Protein AF-A0A7W0GFX8-F1 (afdb_monomer_lite)

Sequence (66 aa):
VGTNPTFSGAERRVEAFVLDFDEDLYGEHVGVDFVHRLRPMLHFDSVDELTQEMARDVERTRELLG

Secondary structure (DSSP, 8-state):
-B--GGGT--S-B-----TT--S--TT-----------------SSHHHHHHHHHHHHHHHHHHH-

pLDDT: mean 91.46, std 8.11, range [65.44, 97.94]

Radius of gyration: 13.21 Å; chains: 1; bounding box: 34×22×30 Å

Structure (mmCIF, N/CA/C/O backbone):
data_AF-A0A7W0GFX8-F1
#
_entry.id   AF-A0A7W0GFX8-F1
#
loop_
_atom_site.group_PDB
_atom_site.id
_atom_site.type_symbol
_atom_site.label_atom_id
_atom_site.label_alt_id
_atom_site.label_comp_id
_atom_site.label_asym_id
_a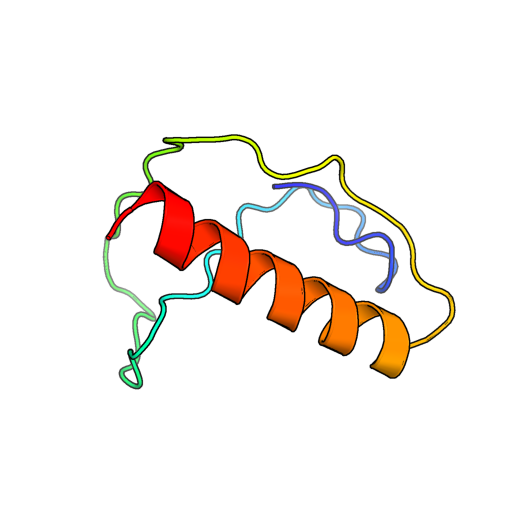tom_site.label_entity_id
_atom_site.label_seq_id
_atom_site.pdbx_PDB_ins_code
_atom_site.Cartn_x
_atom_site.Cartn_y
_atom_site.Cartn_z
_atom_site.occupancy
_atom_site.B_iso_or_equiv
_atom_site.auth_seq_id
_atom_site.auth_comp_id
_atom_site.auth_asym_id
_atom_site.auth_atom_id
_atom_site.pdbx_PDB_model_num
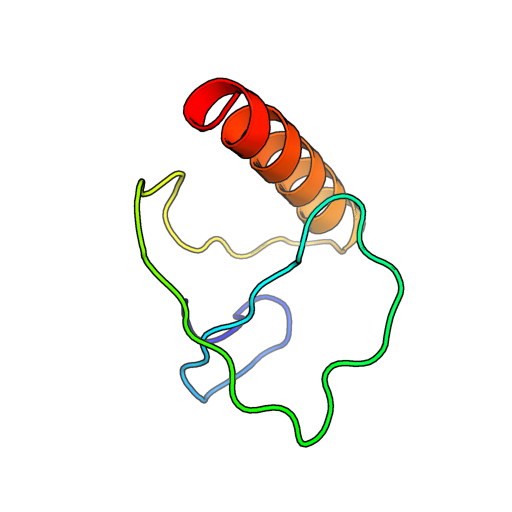ATOM 1 N N . VAL A 1 1 ? 0.030 2.007 -5.974 1.00 85.44 1 VAL A N 1
ATOM 2 C CA . VAL A 1 1 ? -0.421 2.106 -7.388 1.00 85.44 1 VAL A CA 1
ATOM 3 C C . VAL A 1 1 ? 0.737 1.825 -8.324 1.00 85.44 1 VAL A C 1
ATOM 5 O O . VAL A 1 1 ? 1.719 2.558 -8.289 1.00 85.44 1 VAL A O 1
ATOM 8 N N . GLY A 1 2 ? 0.641 0.791 -9.152 1.00 86.06 2 GLY A N 1
ATOM 9 C CA . GLY A 1 2 ? 1.672 0.466 -10.140 1.00 86.06 2 GLY A CA 1
ATOM 10 C C . GLY A 1 2 ? 1.585 -0.985 -10.588 1.00 86.06 2 GLY A C 1
ATOM 11 O O . GLY A 1 2 ? 0.516 -1.570 -10.502 1.00 86.06 2 GLY A O 1
ATOM 12 N N . THR A 1 3 ? 2.675 -1.543 -11.103 1.00 83.50 3 THR A N 1
ATOM 13 C CA . THR A 1 3 ? 2.666 -2.839 -11.806 1.00 83.50 3 THR A CA 1
ATOM 14 C C . THR A 1 3 ? 3.204 -4.001 -10.978 1.00 83.50 3 THR A C 1
ATOM 16 O O . THR A 1 3 ? 3.343 -5.093 -11.500 1.00 83.50 3 THR A O 1
ATOM 19 N N . ASN A 1 4 ? 3.519 -3.787 -9.700 1.00 78.25 4 ASN A N 1
ATOM 20 C CA . ASN A 1 4 ? 4.145 -4.786 -8.833 1.00 78.25 4 ASN A CA 1
ATOM 21 C C . ASN A 1 4 ? 5.421 -5.429 -9.448 1.00 78.25 4 ASN A C 1
ATOM 23 O O . ASN A 1 4 ? 5.457 -6.629 -9.737 1.00 78.25 4 ASN A O 1
ATOM 27 N N . PRO A 1 5 ? 6.481 -4.630 -9.690 1.00 74.00 5 PRO A N 1
ATOM 28 C CA . PRO A 1 5 ? 7.669 -5.064 -10.426 1.00 74.00 5 PRO A CA 1
ATOM 29 C C . PRO A 1 5 ? 8.440 -6.186 -9.723 1.00 74.00 5 PRO A C 1
ATOM 31 O O . PRO A 1 5 ? 9.083 -6.983 -10.397 1.00 74.00 5 PRO A O 1
ATOM 34 N N . THR A 1 6 ? 8.363 -6.284 -8.392 1.00 74.56 6 THR A N 1
ATOM 35 C CA . THR A 1 6 ? 8.993 -7.363 -7.610 1.00 74.56 6 THR A CA 1
ATOM 36 C C . THR A 1 6 ? 8.436 -8.745 -7.969 1.00 74.56 6 THR A C 1
ATOM 38 O O . THR A 1 6 ? 9.165 -9.728 -7.916 1.00 74.56 6 THR A O 1
ATOM 41 N N . PHE A 1 7 ? 7.183 -8.828 -8.429 1.00 75.69 7 PHE A N 1
ATOM 42 C CA . PHE A 1 7 ? 6.537 -10.084 -8.831 1.00 75.69 7 PHE A CA 1
ATOM 43 C C . PHE A 1 7 ? 6.273 -10.165 -10.342 1.00 75.69 7 PHE A C 1
ATOM 45 O O . PHE A 1 7 ? 5.405 -10.914 -10.782 1.00 75.69 7 PHE A O 1
ATOM 52 N N . SER A 1 8 ? 7.022 -9.405 -11.154 1.00 71.50 8 SER A N 1
ATOM 53 C CA . SER A 1 8 ? 6.889 -9.392 -12.623 1.00 71.50 8 SER A CA 1
ATOM 54 C C . SER A 1 8 ? 5.483 -9.043 -13.136 1.00 71.50 8 SER A C 1
ATOM 56 O O . SER A 1 8 ? 5.086 -9.474 -14.220 1.00 71.50 8 SER A O 1
ATOM 58 N N . GLY A 1 9 ? 4.708 -8.260 -12.382 1.00 67.19 9 GLY A N 1
ATOM 59 C CA . GLY A 1 9 ? 3.392 -7.831 -12.841 1.00 67.19 9 GLY A CA 1
ATOM 60 C C . GLY A 1 9 ? 3.492 -6.889 -14.050 1.00 67.19 9 GLY A C 1
ATOM 61 O O . GLY A 1 9 ? 4.339 -5.995 -14.113 1.00 67.19 9 GLY A O 1
ATOM 62 N N . ALA A 1 10 ? 2.622 -7.108 -15.039 1.00 65.44 10 ALA A N 1
ATOM 63 C CA . ALA A 1 10 ? 2.550 -6.301 -16.262 1.00 65.44 10 ALA A CA 1
ATOM 64 C C . ALA A 1 10 ? 1.395 -5.283 -16.235 1.00 65.44 10 ALA A C 1
ATOM 66 O O . ALA A 1 10 ? 1.424 -4.270 -16.933 1.00 65.44 10 ALA A O 1
ATOM 67 N N . GLU A 1 11 ? 0.379 -5.532 -15.409 1.00 81.75 11 GLU A N 1
ATOM 68 C CA . GLU A 1 11 ? -0.829 -4.716 -15.335 1.00 81.75 11 GLU A CA 1
ATOM 69 C C . GLU A 1 11 ? -0.751 -3.720 -14.185 1.00 81.75 11 GLU A C 1
ATOM 71 O O . GLU A 1 11 ? -0.329 -4.048 -13.076 1.00 81.75 11 GLU A O 1
ATOM 76 N N . ARG A 1 12 ? -1.193 -2.486 -14.436 1.00 85.00 12 ARG A N 1
ATOM 77 C CA . ARG A 1 12 ? -1.264 -1.460 -13.397 1.00 85.00 12 ARG A CA 1
ATOM 78 C C . ARG A 1 12 ? -2.446 -1.737 -12.470 1.00 85.00 12 ARG A C 1
ATOM 80 O O . ARG A 1 12 ? -3.580 -1.814 -12.929 1.00 85.00 12 ARG A O 1
ATOM 87 N N . ARG A 1 13 ? -2.178 -1.795 -11.168 1.00 88.88 13 ARG A N 1
ATOM 88 C CA . ARG A 1 13 ? -3.158 -2.053 -10.111 1.00 88.88 13 ARG A CA 1
ATOM 89 C C . ARG A 1 13 ? -3.111 -0.989 -9.020 1.00 88.88 13 ARG A C 1
ATOM 91 O O . ARG A 1 13 ? -2.086 -0.329 -8.786 1.00 88.88 13 ARG A O 1
ATOM 98 N N . VAL A 1 14 ? -4.249 -0.829 -8.357 1.00 91.12 14 VAL A N 1
ATOM 99 C CA . VAL A 1 14 ? -4.374 -0.150 -7.068 1.00 91.12 14 VAL A CA 1
ATOM 100 C C . VAL A 1 14 ? -4.649 -1.247 -6.051 1.00 91.12 14 VAL A C 1
ATOM 102 O O . VAL A 1 14 ? -5.657 -1.933 -6.150 1.00 91.12 14 VAL A O 1
ATOM 105 N N . GLU A 1 15 ? -3.723 -1.428 -5.120 1.00 91.81 15 GLU A N 1
ATOM 106 C CA . GLU A 1 15 ? -3.840 -2.370 -4.009 1.00 91.81 15 GLU A CA 1
ATOM 107 C C . GLU A 1 15 ? -3.791 -1.536 -2.730 1.00 91.81 15 GLU A C 1
ATOM 109 O O . GLU A 1 15 ? -2.936 -0.651 -2.606 1.00 91.81 15 GLU A O 1
ATOM 114 N N . ALA A 1 16 ? -4.745 -1.772 -1.832 1.00 94.00 16 ALA A N 1
ATOM 115 C CA . ALA A 1 16 ? -4.875 -1.064 -0.569 1.00 94.00 16 ALA A CA 1
ATOM 116 C C . ALA A 1 16 ? -4.770 -2.076 0.573 1.00 94.00 16 ALA A C 1
ATOM 118 O O . ALA A 1 16 ? -5.565 -3.006 0.659 1.00 94.00 16 ALA A O 1
ATOM 119 N N . PHE A 1 17 ? -3.772 -1.889 1.433 1.00 95.25 17 PHE A N 1
ATOM 120 C CA . PHE A 1 17 ? -3.662 -2.601 2.699 1.00 95.25 17 PHE A CA 1
ATOM 121 C C . PHE A 1 17 ? -4.378 -1.767 3.763 1.00 95.25 17 PHE A C 1
ATOM 123 O O . PHE A 1 17 ? -3.951 -0.648 4.047 1.00 95.25 17 PHE A O 1
ATOM 130 N N . VAL A 1 18 ? -5.492 -2.274 4.293 1.00 95.50 18 VAL A N 1
ATOM 131 C CA . VAL A 1 18 ? -6.272 -1.587 5.330 1.00 95.50 18 VAL A CA 1
ATOM 132 C C . VAL A 1 18 ? -5.623 -1.874 6.683 1.00 95.50 18 VAL A C 1
ATOM 134 O O . VAL A 1 18 ? -5.482 -3.029 7.075 1.00 95.50 18 VAL A O 1
ATOM 137 N N . LEU A 1 19 ? -5.173 -0.825 7.374 1.00 95.50 19 LEU A N 1
ATOM 138 C CA . LEU A 1 19 ? -4.499 -0.957 8.666 1.00 95.50 19 LEU A CA 1
ATOM 139 C C . LEU A 1 19 ? -5.506 -1.406 9.735 1.00 95.50 19 LEU A C 1
ATOM 141 O O . LEU A 1 19 ? -6.623 -0.900 9.773 1.00 95.50 19 LEU A O 1
ATOM 145 N N . ASP A 1 20 ? -5.075 -2.311 10.619 1.00 95.19 20 ASP A N 1
ATOM 146 C CA . ASP A 1 20 ? -5.845 -2.796 11.779 1.00 95.19 20 ASP A CA 1
ATOM 147 C C . ASP A 1 20 ? -7.211 -3.419 11.435 1.00 95.19 20 ASP A C 1
ATOM 149 O O . ASP A 1 20 ? -8.134 -3.392 12.246 1.00 95.19 20 ASP A O 1
ATOM 153 N N . PHE A 1 21 ? -7.335 -3.987 10.234 1.00 96.12 21 PHE A N 1
ATOM 154 C CA . PHE A 1 21 ? -8.564 -4.584 9.719 1.00 96.12 21 PHE A CA 1
ATOM 155 C C . PHE A 1 21 ? -8.327 -6.042 9.310 1.00 96.12 21 PHE A C 1
ATOM 157 O O . PHE A 1 21 ? -7.315 -6.343 8.674 1.00 96.12 21 PHE A O 1
ATOM 164 N N . ASP A 1 22 ? -9.251 -6.938 9.666 1.00 95.38 22 ASP A N 1
ATOM 165 C CA . ASP A 1 22 ? -9.118 -8.387 9.458 1.00 95.38 22 ASP A CA 1
ATOM 166 C C . ASP A 1 22 ? -10.349 -9.066 8.825 1.00 95.38 22 ASP A C 1
ATOM 168 O O . ASP A 1 22 ? -10.429 -10.296 8.807 1.00 95.38 22 ASP A O 1
ATOM 172 N N . GLU A 1 23 ? -11.279 -8.298 8.251 1.00 95.31 23 GLU A N 1
ATOM 173 C CA . GLU A 1 23 ? -12.455 -8.846 7.561 1.00 95.31 23 GLU A CA 1
ATOM 174 C C . GLU A 1 23 ? -12.244 -9.001 6.041 1.00 95.31 23 GLU A C 1
ATOM 176 O O . GLU A 1 23 ? -11.265 -8.526 5.457 1.00 95.31 23 GLU A O 1
ATOM 181 N N . ASP A 1 24 ? -13.188 -9.680 5.382 1.00 94.56 24 ASP A N 1
ATOM 182 C CA . ASP A 1 24 ? -13.191 -9.883 3.932 1.00 94.56 24 ASP A CA 1
ATOM 183 C C . ASP A 1 24 ? -13.943 -8.749 3.210 1.00 94.56 24 ASP A C 1
ATOM 185 O O . ASP A 1 24 ? -15.069 -8.410 3.567 1.00 94.56 24 ASP A O 1
ATOM 189 N N . LEU A 1 25 ? -13.324 -8.182 2.170 1.00 94.38 25 LEU A N 1
ATOM 190 C CA . LEU A 1 25 ? -13.892 -7.128 1.320 1.00 94.38 25 LEU A CA 1
ATOM 191 C C . LEU A 1 25 ? -14.237 -7.625 -0.097 1.00 94.38 25 LEU A C 1
ATOM 193 O O . LEU A 1 25 ? -14.591 -6.823 -0.965 1.00 94.38 25 LEU A O 1
ATOM 197 N N . TYR A 1 26 ? -14.120 -8.925 -0.386 1.00 94.56 26 TYR A N 1
ATOM 198 C CA . TYR A 1 26 ? -14.480 -9.464 -1.696 1.00 94.56 26 TYR A CA 1
ATOM 199 C C . TYR A 1 26 ? -15.971 -9.268 -1.996 1.00 94.56 26 TYR A C 1
ATOM 201 O O . TYR A 1 26 ? -16.846 -9.747 -1.283 1.00 94.56 26 TYR A O 1
ATOM 209 N N . GLY A 1 27 ? -16.257 -8.610 -3.124 1.00 94.62 27 GLY A N 1
ATOM 210 C CA . GLY A 1 27 ? -17.623 -8.310 -3.566 1.00 94.62 27 GLY A CA 1
ATOM 211 C C . GLY A 1 27 ? -18.179 -6.990 -3.028 1.00 94.62 27 GLY A C 1
ATOM 212 O O . GLY A 1 27 ? -19.203 -6.528 -3.532 1.00 94.62 27 GLY A O 1
ATOM 213 N N . GLU A 1 28 ? -17.481 -6.349 -2.092 1.00 95.56 28 GLU A N 1
ATOM 214 C CA . GLU A 1 28 ? -17.875 -5.056 -1.546 1.00 95.56 28 GLU A CA 1
ATOM 215 C C . GLU A 1 28 ? -17.478 -3.901 -2.474 1.00 95.56 28 GLU A C 1
ATOM 217 O O . GLU A 1 28 ? -16.416 -3.891 -3.105 1.00 95.56 28 GLU A O 1
ATOM 222 N N . HIS A 1 29 ? -18.334 -2.880 -2.546 1.00 95.00 29 HIS A N 1
ATOM 223 C CA . HIS A 1 29 ? -17.991 -1.626 -3.212 1.00 95.00 29 HIS A CA 1
ATOM 224 C C . HIS A 1 29 ? -17.228 -0.719 -2.248 1.00 95.00 29 HIS A C 1
ATOM 226 O O . HIS A 1 29 ? -17.788 -0.231 -1.269 1.00 95.00 29 HIS A O 1
ATOM 232 N N . VAL A 1 30 ? -15.966 -0.437 -2.573 1.00 93.94 30 VAL A N 1
ATOM 233 C CA . VAL A 1 30 ? -15.077 0.396 -1.752 1.00 93.94 30 VAL A CA 1
ATOM 234 C C . VAL A 1 30 ? -14.602 1.640 -2.502 1.00 93.94 30 VAL A C 1
ATOM 236 O O . VAL A 1 30 ? -14.434 1.629 -3.723 1.00 93.94 30 VAL A O 1
ATOM 239 N N . GLY A 1 31 ? -14.373 2.720 -1.754 1.00 95.31 31 GLY A N 1
ATOM 240 C CA . GLY A 1 31 ? -13.717 3.937 -2.235 1.00 95.31 31 GLY A CA 1
ATOM 241 C C . GLY A 1 31 ? -12.267 4.009 -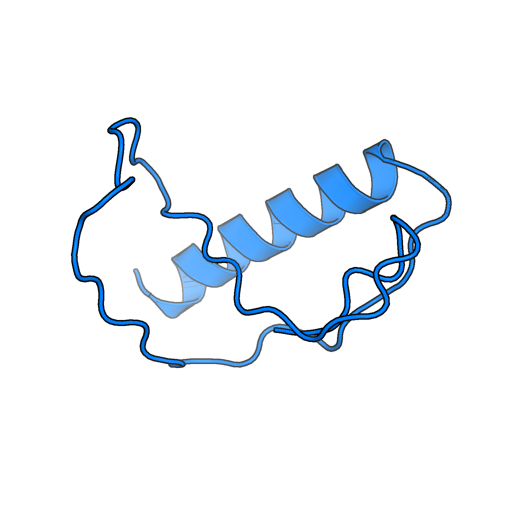1.756 1.00 95.31 31 GLY A C 1
ATOM 242 O O . GLY A 1 31 ? -11.956 3.553 -0.659 1.00 95.31 31 GLY A O 1
ATOM 243 N N . VAL A 1 32 ? -11.379 4.586 -2.571 1.00 95.31 32 VAL A N 1
ATOM 244 C CA . VAL A 1 32 ? -9.969 4.816 -2.219 1.00 95.31 32 VAL A CA 1
ATOM 245 C C . VAL A 1 32 ? -9.610 6.267 -2.517 1.00 95.31 32 VAL A C 1
ATOM 247 O O . VAL A 1 32 ? -9.615 6.673 -3.679 1.00 95.31 32 VAL A O 1
ATOM 250 N N . ASP A 1 33 ? -9.233 7.012 -1.478 1.00 95.88 33 ASP A N 1
ATOM 251 C CA . ASP A 1 33 ? -8.763 8.392 -1.584 1.00 95.88 33 ASP A CA 1
ATOM 252 C C . ASP A 1 33 ? -7.248 8.480 -1.365 1.00 95.88 33 ASP A C 1
ATOM 254 O O . ASP A 1 33 ? -6.694 7.966 -0.392 1.00 95.88 33 ASP A O 1
ATOM 258 N N . PHE A 1 34 ? -6.552 9.167 -2.272 1.00 95.81 34 PHE A N 1
ATOM 259 C CA . PHE A 1 34 ? -5.112 9.396 -2.163 1.00 95.81 34 PHE A CA 1
ATOM 260 C C . PHE A 1 34 ? -4.834 10.691 -1.401 1.00 95.81 34 PHE A C 1
ATOM 262 O O . PHE A 1 34 ? -4.933 11.777 -1.967 1.00 95.81 34 PHE A O 1
ATOM 269 N N . VAL A 1 35 ? -4.446 10.575 -0.130 1.00 96.38 35 VAL A N 1
ATOM 270 C CA . VAL A 1 35 ? -4.186 11.743 0.732 1.00 96.38 35 VAL A CA 1
ATOM 271 C C . VAL A 1 35 ? -2.740 12.239 0.607 1.00 96.38 35 VAL A C 1
ATOM 273 O O . VAL A 1 35 ? -2.500 13.427 0.412 1.00 96.38 35 VAL A O 1
ATOM 276 N N . HIS A 1 36 ? -1.763 11.330 0.675 1.00 96.19 36 HIS A N 1
ATOM 277 C CA . HIS A 1 36 ? -0.336 11.652 0.601 1.00 96.19 36 HIS A CA 1
ATOM 278 C C . HIS A 1 36 ? 0.423 10.617 -0.232 1.00 96.19 36 HIS A C 1
ATOM 280 O O . HIS A 1 36 ? 0.107 9.428 -0.223 1.00 96.19 36 HIS A O 1
ATOM 286 N N . ARG A 1 37 ? 1.477 11.056 -0.929 1.00 95.94 37 ARG A N 1
ATOM 287 C CA . ARG A 1 37 ? 2.415 10.159 -1.618 1.00 95.94 37 ARG A CA 1
ATOM 288 C C . ARG A 1 37 ? 3.643 9.920 -0.739 1.00 95.94 37 ARG A C 1
ATOM 290 O O . ARG A 1 37 ? 4.424 10.844 -0.546 1.00 95.94 37 ARG A O 1
ATOM 297 N N . LEU A 1 38 ? 3.842 8.681 -0.288 1.00 96.12 38 LEU A N 1
ATOM 298 C CA . LEU A 1 38 ? 4.987 8.306 0.555 1.00 96.12 38 LEU A CA 1
ATOM 299 C C . LEU A 1 38 ? 6.290 8.168 -0.243 1.00 96.12 38 LEU A C 1
ATOM 301 O O . LEU A 1 38 ? 7.305 8.760 0.110 1.00 96.12 38 LEU A O 1
ATOM 305 N N . ARG A 1 39 ? 6.258 7.409 -1.347 1.00 95.31 39 ARG A N 1
ATOM 306 C CA . ARG A 1 39 ? 7.448 7.074 -2.149 1.00 95.31 39 ARG A CA 1
ATOM 307 C C . ARG A 1 39 ? 7.103 6.686 -3.595 1.00 95.31 39 ARG A C 1
ATOM 309 O O . ARG A 1 39 ? 5.934 6.441 -3.909 1.00 95.31 39 ARG A O 1
ATOM 316 N N . PRO A 1 40 ? 8.079 6.657 -4.526 1.00 93.56 40 PRO A N 1
ATOM 317 C CA . PRO A 1 40 ? 7.924 5.924 -5.783 1.00 93.56 40 PRO A CA 1
ATOM 318 C C . PRO A 1 40 ? 7.817 4.404 -5.555 1.00 93.56 40 PRO A C 1
ATOM 320 O O . PRO A 1 40 ? 8.160 3.886 -4.493 1.00 93.56 40 PRO A O 1
ATOM 323 N N . MET A 1 41 ? 7.367 3.686 -6.586 1.00 90.25 41 MET A N 1
ATOM 324 C CA . MET A 1 41 ? 7.443 2.226 -6.623 1.00 90.25 41 MET A CA 1
ATOM 325 C C . MET A 1 41 ? 8.903 1.796 -6.796 1.00 90.25 41 MET A C 1
ATOM 327 O O . MET A 1 41 ? 9.611 2.360 -7.629 1.00 90.25 41 MET A O 1
ATOM 331 N N . LEU A 1 42 ? 9.333 0.816 -6.004 1.00 89.56 42 LEU A N 1
ATOM 332 C CA . LEU A 1 42 ? 10.699 0.295 -5.978 1.00 89.56 42 LEU A CA 1
ATOM 333 C C . LEU A 1 42 ? 10.673 -1.199 -6.305 1.00 89.56 42 LEU A C 1
ATOM 335 O O . LEU A 1 42 ? 9.687 -1.876 -6.011 1.00 89.56 42 LEU A O 1
ATOM 339 N N . HIS A 1 43 ? 11.743 -1.681 -6.929 1.00 89.94 43 HIS A N 1
ATOM 340 C CA . HI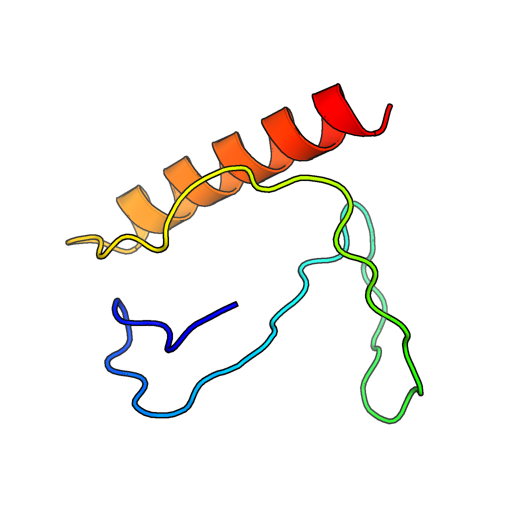S A 1 43 ? 12.044 -3.106 -7.010 1.00 89.94 43 HIS A CA 1
ATOM 341 C C . HIS A 1 43 ? 12.894 -3.488 -5.796 1.00 89.94 43 HIS A C 1
ATOM 343 O O . HIS A 1 43 ? 13.697 -2.673 -5.344 1.00 89.94 43 HIS A O 1
ATOM 349 N N . PHE A 1 44 ? 12.700 -4.700 -5.290 1.00 92.44 44 PHE A N 1
ATOM 350 C CA . PHE A 1 44 ? 13.457 -5.253 -4.171 1.00 92.44 44 PHE A CA 1
ATOM 351 C C . PHE A 1 44 ? 14.030 -6.596 -4.584 1.00 92.44 44 PHE A C 1
ATOM 353 O O . PHE A 1 44 ? 13.347 -7.358 -5.274 1.00 92.44 44 PHE A O 1
ATOM 360 N N . ASP A 1 45 ? 15.244 -6.883 -4.129 1.00 92.00 45 ASP A N 1
ATOM 361 C CA . ASP A 1 45 ? 15.951 -8.111 -4.486 1.00 92.00 45 ASP A CA 1
ATOM 362 C C . ASP A 1 45 ? 15.503 -9.292 -3.606 1.00 92.00 45 ASP A C 1
ATOM 364 O O . ASP A 1 45 ? 15.768 -10.455 -3.920 1.00 92.00 45 ASP A O 1
ATOM 368 N N . SER A 1 46 ? 14.779 -9.015 -2.512 1.00 94.31 46 SER A N 1
ATOM 369 C CA . SE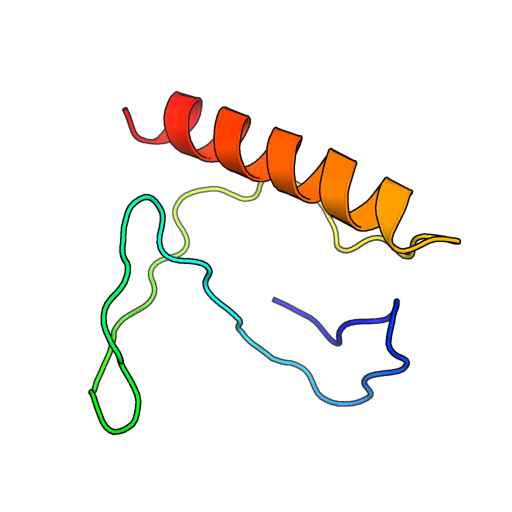R A 1 46 ? 14.186 -10.033 -1.644 1.00 94.31 46 SER A CA 1
ATOM 370 C C . SER A 1 46 ? 12.819 -9.640 -1.074 1.00 94.31 46 SER A C 1
ATOM 372 O O . SER A 1 46 ? 12.448 -8.468 -0.977 1.00 94.31 46 SER A O 1
ATOM 374 N N . VAL A 1 47 ? 12.064 -10.658 -0.649 1.00 93.94 47 VAL A N 1
ATOM 375 C CA . VAL A 1 47 ? 10.785 -10.481 0.058 1.00 93.94 47 VAL A CA 1
ATOM 376 C C . VAL A 1 47 ? 10.993 -9.836 1.431 1.00 93.94 47 VAL A C 1
ATOM 378 O O . VAL A 1 47 ? 10.158 -9.040 1.861 1.00 93.94 47 VAL A O 1
ATOM 381 N N . ASP A 1 48 ? 12.109 -10.127 2.100 1.00 96.88 48 ASP A N 1
ATOM 382 C CA . ASP A 1 48 ? 12.423 -9.554 3.412 1.00 96.88 48 ASP A CA 1
ATOM 383 C C . ASP A 1 48 ? 12.645 -8.040 3.322 1.00 96.88 48 ASP A C 1
ATOM 385 O O . ASP A 1 48 ? 12.113 -7.291 4.141 1.00 96.88 48 ASP A O 1
ATOM 389 N N . GLU A 1 49 ? 13.366 -7.571 2.299 1.00 96.06 49 GLU A N 1
ATOM 390 C CA . GLU A 1 49 ? 13.542 -6.137 2.028 1.00 96.06 49 GLU A CA 1
ATOM 391 C C . GLU A 1 49 ? 12.207 -5.445 1.746 1.00 96.06 49 GLU A C 1
ATOM 393 O O . GLU A 1 49 ? 11.908 -4.409 2.344 1.00 96.06 49 GLU A O 1
ATOM 398 N N . LEU A 1 50 ? 11.377 -6.046 0.886 1.00 95.25 50 LEU A N 1
ATOM 399 C CA . LEU A 1 50 ? 10.036 -5.540 0.599 1.00 95.25 50 LEU A CA 1
ATOM 400 C C . LEU A 1 50 ? 9.203 -5.424 1.883 1.00 95.25 50 LEU A C 1
ATOM 402 O O . LEU A 1 50 ? 8.577 -4.392 2.116 1.00 95.25 50 LEU A O 1
ATOM 406 N N . THR A 1 51 ? 9.211 -6.459 2.722 1.00 95.94 51 THR A N 1
ATOM 407 C CA . THR A 1 51 ? 8.414 -6.503 3.956 1.00 95.94 51 THR A CA 1
ATOM 408 C C . THR A 1 51 ? 8.875 -5.444 4.958 1.00 95.94 51 THR A C 1
ATOM 410 O O . THR A 1 51 ? 8.045 -4.768 5.566 1.00 95.94 51 THR A O 1
ATOM 413 N N . GLN A 1 52 ? 10.188 -5.241 5.100 1.00 97.62 5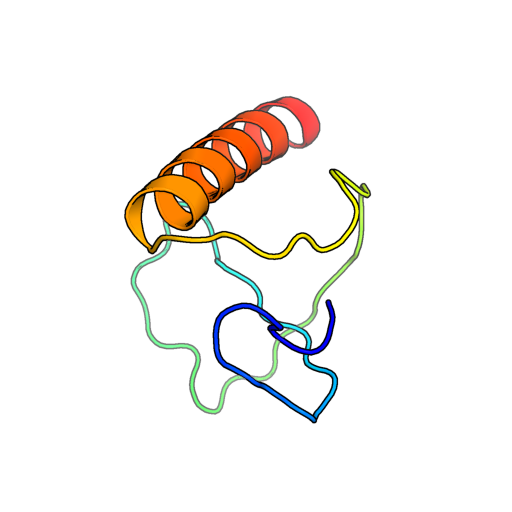2 GLN A N 1
ATOM 414 C CA . GLN A 1 52 ? 10.739 -4.196 5.966 1.00 97.62 52 GLN A CA 1
ATOM 415 C C . GLN A 1 52 ? 10.357 -2.790 5.493 1.00 97.62 52 GLN A C 1
ATOM 417 O O . GLN A 1 52 ? 10.010 -1.942 6.314 1.00 97.62 52 GLN A O 1
ATOM 422 N N . GLU A 1 53 ? 10.394 -2.531 4.185 1.00 97.25 53 GLU A N 1
ATOM 423 C CA . GLU A 1 53 ? 9.941 -1.247 3.641 1.00 97.25 53 GLU A CA 1
ATOM 424 C C . GLU A 1 53 ? 8.433 -1.051 3.796 1.00 97.25 53 GLU A C 1
ATOM 426 O O . GLU A 1 53 ? 7.992 0.037 4.155 1.00 97.25 53 GLU A O 1
ATOM 431 N N . MET A 1 54 ? 7.630 -2.100 3.600 1.00 96.62 54 MET A N 1
ATOM 432 C CA . MET A 1 54 ? 6.187 -2.032 3.847 1.00 96.62 54 MET A CA 1
ATOM 433 C C . MET A 1 54 ? 5.871 -1.698 5.311 1.00 96.62 54 MET A C 1
ATOM 435 O O . MET A 1 54 ? 4.958 -0.917 5.566 1.00 96.62 54 MET A O 1
ATOM 439 N N . ALA A 1 55 ? 6.635 -2.225 6.274 1.00 97.62 55 ALA A N 1
ATOM 440 C CA . ALA A 1 55 ? 6.477 -1.868 7.685 1.00 97.62 55 ALA A CA 1
ATOM 441 C C . ALA A 1 55 ? 6.757 -0.373 7.935 1.00 97.62 55 ALA A C 1
ATOM 443 O O . ALA A 1 55 ? 5.963 0.297 8.596 1.00 97.62 55 ALA A O 1
ATOM 444 N N . ARG A 1 56 ? 7.819 0.178 7.327 1.00 97.94 56 ARG A N 1
ATOM 445 C CA . ARG A 1 56 ? 8.119 1.622 7.373 1.00 97.94 56 ARG A CA 1
ATOM 446 C C . ARG A 1 56 ? 7.017 2.467 6.727 1.00 97.94 56 ARG A C 1
ATOM 448 O O . ARG A 1 56 ? 6.652 3.515 7.258 1.00 97.94 56 ARG A O 1
ATOM 455 N N . ASP A 1 57 ? 6.463 2.014 5.601 1.00 97.62 57 ASP A N 1
ATOM 456 C CA . ASP A 1 57 ? 5.344 2.686 4.930 1.00 97.62 57 ASP A CA 1
ATOM 457 C C . ASP A 1 57 ? 4.096 2.732 5.831 1.00 97.62 57 ASP A C 1
ATOM 459 O O . ASP A 1 57 ? 3.403 3.753 5.874 1.00 97.62 57 ASP A O 1
ATOM 463 N N . VAL A 1 58 ? 3.815 1.656 6.574 1.00 97.56 58 VAL A N 1
ATOM 464 C CA . VAL A 1 58 ? 2.705 1.591 7.541 1.00 97.56 58 VAL A CA 1
ATOM 465 C C . VAL A 1 58 ? 2.921 2.577 8.687 1.00 97.56 58 VAL A C 1
ATOM 467 O O . VAL A 1 58 ? 2.024 3.370 8.971 1.00 97.56 58 VAL A O 1
ATOM 470 N N . GLU A 1 59 ? 4.102 2.582 9.310 1.00 97.75 59 GLU A N 1
ATOM 471 C CA . GLU A 1 59 ? 4.444 3.538 10.375 1.00 97.75 59 GLU A CA 1
ATOM 472 C C . GLU A 1 59 ? 4.272 4.984 9.894 1.00 97.75 59 GLU A C 1
ATOM 474 O O . GLU A 1 59 ? 3.579 5.780 10.528 1.00 97.75 59 GLU A O 1
ATOM 479 N N . ARG A 1 60 ? 4.801 5.307 8.708 1.00 97.50 60 ARG A N 1
ATOM 480 C CA . ARG A 1 60 ? 4.679 6.647 8.127 1.00 97.50 60 ARG A CA 1
ATOM 481 C C . ARG A 1 60 ? 3.239 7.020 7.776 1.00 97.50 60 ARG A C 1
ATOM 483 O O . ARG A 1 60 ? 2.864 8.186 7.883 1.00 97.50 60 ARG A O 1
ATOM 490 N N . THR A 1 61 ? 2.433 6.051 7.344 1.00 97.62 61 THR A N 1
ATOM 491 C CA . THR A 1 61 ? 1.002 6.256 7.079 1.00 97.62 61 THR A CA 1
ATOM 492 C C . THR A 1 61 ? 0.270 6.651 8.356 1.00 97.62 61 THR A C 1
ATOM 494 O O . THR A 1 61 ? -0.508 7.602 8.322 1.00 97.62 61 THR A O 1
ATOM 497 N N . ARG A 1 62 ? 0.565 5.985 9.483 1.00 96.75 62 ARG A N 1
ATOM 498 C CA . ARG A 1 62 ? 0.007 6.350 10.794 1.00 96.75 62 ARG A CA 1
ATOM 499 C C . ARG A 1 62 ? 0.402 7.767 11.186 1.00 96.75 62 ARG A C 1
ATOM 501 O O . ARG A 1 62 ? -0.470 8.574 11.458 1.00 96.75 62 ARG A O 1
ATOM 508 N N . GLU A 1 63 ? 1.684 8.119 11.093 1.00 96.75 63 GLU A N 1
ATOM 509 C CA . GLU A 1 63 ? 2.151 9.478 11.416 1.00 96.75 63 GLU A CA 1
ATOM 510 C C . GLU A 1 63 ? 1.445 10.585 10.612 1.00 96.75 63 GLU A C 1
ATOM 512 O O . GLU A 1 63 ? 1.261 11.694 11.113 1.00 96.75 63 GLU A O 1
ATOM 517 N N . LEU A 1 64 ? 1.075 10.311 9.357 1.00 96.44 64 LEU A N 1
ATOM 518 C CA . LEU A 1 64 ? 0.410 11.282 8.483 1.00 96.44 64 LEU A CA 1
ATOM 519 C C . LEU A 1 64 ? -1.107 11.370 8.694 1.00 96.44 64 LEU A C 1
ATOM 521 O O . LEU A 1 64 ? -1.697 12.371 8.283 1.00 96.44 64 LEU A O 1
ATOM 525 N N . LEU A 1 65 ? -1.736 10.340 9.269 1.00 93.62 65 LEU A N 1
ATOM 526 C CA . LEU A 1 65 ? -3.195 10.240 9.401 1.00 93.62 65 LEU A CA 1
ATOM 527 C C . LEU A 1 65 ? -3.704 10.263 10.856 1.00 93.62 65 LEU A C 1
ATOM 529 O O . LEU A 1 65 ? -4.869 10.614 11.045 1.00 93.62 65 LEU A O 1
ATOM 533 N N . GLY A 1 66 ? -2.855 9.987 11.857 1.00 70.06 66 GLY A N 1
ATOM 534 C CA . GLY A 1 66 ? -3.183 10.004 13.292 1.00 70.06 66 GLY A CA 1
ATOM 535 C C . GLY A 1 66 ? -3.119 8.630 13.940 1.00 70.06 66 GLY A C 1
ATOM 536 O O . GLY A 1 66 ? -4.134 7.908 13.855 1.00 70.06 66 GLY A O 1
#

Foldseek 3Di:
DQQPVQVPGPDGDDDDDDPPDDDDCVPPDDDDDDDDDDDDDDHDPDPVVVVVVVVVVVVVVVVVVD